Protein AF-A0A5C6LKL2-F1 (afdb_monomer_lite)

Radius of gyration: 25.83 Å; chains: 1; bounding box: 60×24×64 Å

Organism: NCBI:txid79329

Foldseek 3Di:
DDKDKDKDKDKDWAQDQQDDPVRVQLVVLVVVADPPDDQADPVGDGDQGDPDPRGRSVVRSVVCRVPPIDMKMKMKMKMKDWDPPDPPDIDMDMDIDIDMD

Sequence (101 aa):
MEVGENISIAKSTQYLVGEGATSRVDLLSALSMDPTVPLLDSAGNYVPARYSDIQNPIASINNISKNHPYNNWSVVGATYLQIKPVKGLILKSNLSIDLNF

Structure (mmCIF, N/CA/C/O backbone):
data_AF-A0A5C6LKL2-F1
#
_entry.id   AF-A0A5C6LKL2-F1
#
loop_
_atom_site.group_PDB
_atom_site.id
_atom_site.type_symbol
_atom_site.label_atom_id
_atom_site.label_alt_id
_atom_site.label_comp_id
_atom_site.label_asym_id
_atom_site.label_entity_id
_atom_site.label_seq_id
_atom_site.pdbx_PDB_ins_code
_atom_site.Cartn_x
_atom_site.Cartn_y
_atom_site.Cartn_z
_atom_site.occupancy
_atom_site.B_iso_or_equiv
_atom_site.auth_seq_id
_atom_site.auth_comp_id
_atom_site.auth_asym_id
_atom_site.auth_atom_id
_atom_site.pdbx_PDB_model_num
ATOM 1 N N . MET A 1 1 ? -29.972 -5.365 28.786 1.00 66.50 1 MET A N 1
ATOM 2 C CA . MET A 1 1 ? -28.546 -5.062 28.555 1.00 66.50 1 MET A CA 1
ATOM 3 C C . MET A 1 1 ? -28.227 -5.625 27.192 1.00 66.50 1 MET A C 1
ATOM 5 O O . MET A 1 1 ? -28.574 -6.771 26.949 1.00 66.50 1 MET A O 1
ATOM 9 N N . GLU A 1 2 ? -27.698 -4.807 26.298 1.00 84.06 2 GLU A N 1
ATOM 10 C CA . GLU A 1 2 ? -27.376 -5.190 24.924 1.00 84.06 2 GLU A CA 1
ATOM 11 C C . GLU A 1 2 ? -25.880 -4.943 24.728 1.00 84.06 2 GLU A C 1
ATOM 13 O O . GLU A 1 2 ? -25.373 -3.881 25.088 1.00 84.06 2 GLU A O 1
ATOM 18 N N . VAL A 1 3 ? -25.173 -5.947 24.223 1.00 84.00 3 VAL A N 1
ATOM 19 C CA . VAL A 1 3 ? -23.745 -5.877 23.905 1.00 84.00 3 VAL A CA 1
ATOM 20 C C . VAL A 1 3 ? -23.611 -6.210 22.431 1.00 84.00 3 VAL A C 1
ATOM 22 O O . VAL A 1 3 ? -24.252 -7.150 21.962 1.00 84.00 3 VAL A O 1
ATOM 25 N N . GLY A 1 4 ? -22.799 -5.447 21.709 1.00 84.00 4 GLY A N 1
ATOM 26 C CA . GLY A 1 4 ? -22.457 -5.779 20.335 1.00 84.00 4 GLY A CA 1
ATOM 27 C C . GLY A 1 4 ? -21.020 -5.413 20.013 1.00 84.00 4 GLY A C 1
ATOM 28 O O . GLY A 1 4 ? -20.473 -4.447 20.539 1.00 84.00 4 GLY A O 1
ATOM 29 N N . GLU A 1 5 ? -20.417 -6.212 19.145 1.00 85.81 5 GLU A N 1
ATOM 30 C CA . GLU A 1 5 ? -19.042 -6.065 18.688 1.00 85.81 5 GLU A CA 1
ATOM 31 C C . GLU A 1 5 ? -19.011 -6.109 17.160 1.00 85.81 5 GLU A C 1
ATOM 33 O O . GLU A 1 5 ? -19.808 -6.798 16.520 1.00 85.81 5 GLU A O 1
ATOM 38 N N . ASN A 1 6 ? -18.091 -5.354 16.576 1.00 85.50 6 ASN A N 1
ATOM 39 C CA . ASN A 1 6 ? -17.746 -5.394 15.172 1.00 85.50 6 ASN A CA 1
ATOM 40 C C . ASN A 1 6 ? -16.223 -5.422 15.045 1.00 85.50 6 ASN A C 1
ATOM 42 O O . ASN A 1 6 ? -15.541 -4.602 15.650 1.00 85.50 6 ASN A O 1
ATOM 46 N N . ILE A 1 7 ? -15.701 -6.346 14.245 1.00 87.50 7 ILE A N 1
ATOM 47 C CA . ILE A 1 7 ? -14.282 -6.418 13.910 1.00 87.50 7 ILE A CA 1
ATOM 48 C C . ILE A 1 7 ? -14.135 -6.541 12.397 1.00 87.50 7 ILE A C 1
ATOM 50 O O . ILE A 1 7 ? -14.867 -7.287 11.746 1.00 87.50 7 ILE A O 1
ATOM 54 N N . SER A 1 8 ? -13.197 -5.787 11.841 1.00 85.94 8 SER A N 1
ATOM 55 C CA . SER A 1 8 ? -12.874 -5.733 10.424 1.00 85.94 8 SER A CA 1
ATOM 56 C C . SER A 1 8 ? -11.363 -5.799 10.251 1.00 85.94 8 SER A C 1
ATOM 58 O O . SER A 1 8 ? -10.610 -5.122 10.952 1.00 85.94 8 SER A O 1
ATOM 60 N N . ILE A 1 9 ? -10.922 -6.626 9.310 1.00 85.62 9 ILE A N 1
ATOM 61 C CA . ILE A 1 9 ? -9.517 -6.766 8.939 1.00 85.62 9 ILE A CA 1
ATOM 62 C C . ILE A 1 9 ? -9.424 -6.482 7.447 1.00 85.62 9 ILE A C 1
ATOM 64 O O . ILE A 1 9 ? -10.128 -7.099 6.646 1.00 85.62 9 ILE A O 1
ATOM 68 N N . ALA A 1 10 ? -8.543 -5.563 7.078 1.00 85.31 10 ALA A N 1
ATOM 69 C CA . ALA A 1 10 ? -8.280 -5.196 5.702 1.00 85.31 10 ALA A CA 1
ATOM 70 C C . ALA A 1 10 ? -6.787 -5.321 5.401 1.00 85.31 10 ALA A C 1
ATOM 72 O O . ALA A 1 10 ? -5.929 -4.971 6.210 1.00 85.31 10 ALA A O 1
ATOM 73 N N . LYS A 1 11 ? -6.481 -5.798 4.196 1.00 86.62 11 LYS A N 1
ATOM 74 C CA . LYS A 1 11 ? -5.135 -5.779 3.633 1.00 86.62 11 LYS A CA 1
ATOM 75 C C . LYS A 1 11 ? -5.162 -4.923 2.378 1.00 86.62 11 LYS A C 1
ATOM 77 O O . LYS A 1 11 ? -6.002 -5.143 1.507 1.00 86.62 11 LYS A O 1
ATOM 82 N N . SER A 1 12 ? -4.229 -3.987 2.278 1.00 85.75 12 SER A N 1
ATOM 83 C CA . SER A 1 12 ? -4.013 -3.179 1.084 1.00 85.75 12 SER A CA 1
ATOM 84 C C . SER A 1 12 ? -2.589 -3.375 0.585 1.00 85.75 12 SER A C 1
ATOM 86 O O . SER A 1 12 ? -1.638 -3.355 1.366 1.00 85.75 12 SER A O 1
ATOM 88 N N . THR A 1 13 ? -2.449 -3.566 -0.722 1.00 83.69 13 THR A N 1
ATOM 89 C CA . THR A 1 13 ? -1.155 -3.597 -1.399 1.00 83.69 13 THR A CA 1
ATOM 90 C C . THR A 1 13 ? -1.142 -2.474 -2.422 1.00 83.69 13 THR A C 1
ATOM 92 O O . THR A 1 13 ? -2.017 -2.405 -3.283 1.00 83.69 13 THR A O 1
ATOM 95 N N . GLN A 1 14 ? -0.155 -1.592 -2.319 1.00 78.88 14 GLN A N 1
ATOM 96 C CA . GLN A 1 14 ? 0.046 -0.471 -3.223 1.00 78.88 14 GLN A CA 1
ATOM 97 C C . GLN A 1 14 ? 1.351 -0.658 -3.996 1.00 78.88 14 GLN A C 1
ATOM 99 O O . GLN A 1 14 ? 2.407 -0.942 -3.426 1.00 78.88 14 GLN A O 1
ATOM 104 N N . TYR A 1 15 ? 1.265 -0.483 -5.313 1.00 75.19 15 TYR A N 1
ATOM 105 C CA . TYR A 1 15 ? 2.425 -0.426 -6.193 1.00 75.19 15 TYR A CA 1
ATOM 106 C C . TYR A 1 15 ? 2.813 1.034 -6.354 1.00 75.19 15 TYR A C 1
ATOM 108 O O . TYR A 1 15 ? 2.161 1.789 -7.074 1.00 75.19 15 TYR A O 1
ATOM 116 N N . LEU A 1 16 ? 3.839 1.432 -5.614 1.00 67.75 16 LEU A N 1
ATOM 117 C CA . LEU A 1 16 ? 4.352 2.790 -5.648 1.00 67.75 16 LEU A CA 1
ATOM 118 C C . LEU A 1 16 ? 5.310 2.942 -6.830 1.00 67.75 16 LEU A C 1
ATOM 120 O O . LEU A 1 16 ? 6.074 2.033 -7.161 1.00 67.75 16 LEU A O 1
ATOM 124 N N . VAL A 1 17 ? 5.270 4.118 -7.442 1.00 69.81 17 VAL A N 1
ATOM 125 C CA . VAL A 1 17 ? 6.406 4.645 -8.201 1.00 69.81 17 VAL A CA 1
ATOM 126 C C . VAL A 1 17 ? 7.405 5.215 -7.194 1.00 69.81 17 VAL A C 1
ATOM 128 O O . VAL A 1 17 ? 7.018 5.528 -6.066 1.00 69.81 17 VAL A O 1
ATOM 131 N N . GLY A 1 18 ? 8.686 5.318 -7.539 1.00 62.62 18 GLY A N 1
ATOM 132 C CA . GLY A 1 18 ? 9.662 5.875 -6.610 1.00 62.62 18 GLY A CA 1
ATOM 133 C C . GLY A 1 18 ? 9.239 7.268 -6.113 1.00 62.62 18 GLY A C 1
ATOM 134 O O . GLY A 1 18 ? 9.070 8.191 -6.904 1.00 62.62 18 GLY A O 1
ATOM 135 N N . GLU A 1 19 ? 9.095 7.452 -4.798 1.00 57.44 19 GLU A N 1
ATOM 136 C CA . GLU A 1 19 ? 8.816 8.758 -4.186 1.00 57.44 19 GLU A CA 1
ATOM 137 C C . GLU A 1 19 ? 9.852 9.069 -3.095 1.00 57.44 19 GLU A C 1
ATOM 139 O O . GLU A 1 19 ? 10.042 8.307 -2.152 1.00 57.44 19 GLU A O 1
ATOM 144 N N . GLY A 1 20 ? 10.588 10.177 -3.262 1.00 55.16 20 GLY A N 1
ATOM 145 C CA . GLY A 1 20 ? 11.711 10.559 -2.397 1.00 55.16 20 GLY A CA 1
ATOM 146 C C . GLY A 1 20 ? 12.747 11.435 -3.110 1.00 55.16 20 GLY A C 1
ATOM 147 O O . GLY A 1 20 ? 12.747 11.534 -4.338 1.00 55.16 20 GLY A O 1
ATOM 148 N N . ALA A 1 21 ? 13.656 12.070 -2.361 1.00 50.53 21 ALA A N 1
ATOM 149 C CA . ALA A 1 21 ? 14.721 12.921 -2.920 1.00 50.53 21 ALA A CA 1
ATOM 150 C C . ALA A 1 21 ? 15.667 12.167 -3.881 1.00 50.53 21 ALA A C 1
ATOM 152 O O . ALA A 1 21 ? 16.278 12.784 -4.748 1.00 50.53 21 ALA A O 1
ATOM 153 N N . THR A 1 22 ? 15.735 10.838 -3.766 1.00 49.06 22 THR A N 1
ATOM 154 C CA . THR A 1 22 ? 16.465 9.926 -4.661 1.00 49.06 22 THR A CA 1
ATOM 155 C C . THR A 1 22 ? 15.552 9.178 -5.641 1.00 49.06 22 THR A C 1
ATOM 157 O O . THR A 1 22 ? 16.047 8.432 -6.478 1.00 49.06 22 THR A O 1
ATOM 160 N N . SER A 1 23 ? 14.229 9.360 -5.546 1.00 51.59 23 SER A N 1
ATOM 161 C CA . SER A 1 23 ? 13.217 8.532 -6.219 1.00 51.59 23 SER A CA 1
ATOM 162 C C . SER A 1 23 ? 12.258 9.324 -7.111 1.00 51.59 23 SER A C 1
ATOM 164 O O . SER A 1 23 ? 11.588 8.722 -7.936 1.00 51.59 23 SER A O 1
ATOM 166 N N . ARG A 1 24 ? 12.316 10.669 -7.107 1.00 50.22 24 ARG A N 1
ATOM 167 C CA . ARG A 1 24 ? 11.754 11.560 -8.159 1.00 50.22 24 ARG A CA 1
ATOM 168 C C . ARG A 1 24 ? 12.242 11.259 -9.590 1.00 50.22 24 ARG A C 1
ATOM 170 O O . ARG A 1 24 ? 11.910 11.978 -10.530 1.00 50.22 24 ARG A O 1
ATOM 177 N N . VAL A 1 25 ? 13.049 10.219 -9.731 1.00 58.69 25 VAL A N 1
ATOM 178 C CA . VAL A 1 25 ? 13.685 9.745 -10.942 1.00 58.69 25 VAL A CA 1
ATOM 179 C C . VAL A 1 25 ? 12.635 9.232 -11.920 1.00 58.69 25 VAL A C 1
ATOM 181 O O . VAL A 1 25 ? 12.698 9.632 -13.063 1.00 58.69 25 VAL A O 1
ATOM 184 N N . ASP A 1 26 ? 11.594 8.496 -11.522 1.00 67.81 26 ASP A N 1
ATOM 185 C CA . ASP A 1 26 ? 10.758 7.806 -12.524 1.00 67.81 26 ASP A CA 1
ATOM 186 C C . ASP A 1 26 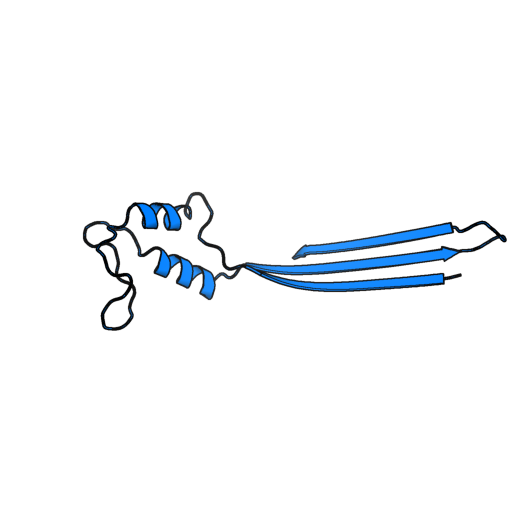? 9.973 8.759 -13.455 1.00 67.81 26 ASP A C 1
ATOM 188 O O . ASP A 1 26 ? 9.997 8.595 -14.675 1.00 67.81 26 ASP A O 1
ATOM 192 N N . LEU A 1 27 ? 9.329 9.804 -12.917 1.00 78.06 27 LEU A N 1
ATOM 193 C CA . LEU A 1 27 ? 8.603 10.803 -13.724 1.00 78.06 27 LEU A CA 1
ATOM 194 C C . LEU A 1 27 ? 9.545 11.746 -14.482 1.00 78.06 27 LEU A C 1
ATOM 196 O O . LEU A 1 27 ? 9.292 12.084 -15.638 1.00 78.06 27 LEU A O 1
ATOM 200 N N . LEU A 1 28 ? 10.638 12.174 -13.846 1.00 78.44 28 LEU A N 1
ATOM 201 C CA . LEU A 1 28 ? 11.613 13.061 -14.479 1.00 78.44 28 LEU A CA 1
ATOM 202 C C . LEU A 1 28 ? 12.387 12.339 -15.590 1.00 78.44 28 LEU A C 1
ATOM 204 O O . LEU A 1 28 ? 12.610 12.912 -16.655 1.00 78.44 28 LEU A O 1
ATOM 208 N N . SER A 1 29 ? 12.748 11.078 -15.366 1.00 79.56 29 SER A N 1
ATOM 209 C CA . SER A 1 29 ? 13.341 10.182 -16.356 1.00 79.56 29 SER A CA 1
ATOM 210 C C . SER A 1 29 ? 12.367 9.896 -17.486 1.00 79.56 29 SER A C 1
ATOM 212 O O . SER A 1 29 ? 12.790 9.931 -18.634 1.00 79.56 29 SER A O 1
ATOM 214 N N . ALA A 1 30 ? 11.072 9.707 -17.209 1.00 82.56 30 ALA A N 1
ATOM 215 C CA . ALA A 1 30 ? 10.064 9.572 -18.262 1.00 82.56 30 ALA A CA 1
ATOM 216 C C . ALA A 1 30 ? 9.943 10.828 -19.136 1.00 82.56 30 ALA A C 1
ATOM 218 O O . ALA A 1 30 ? 9.813 10.707 -20.349 1.00 82.56 30 ALA A O 1
ATOM 219 N N . LEU A 1 31 ? 10.031 12.023 -18.543 1.00 84.69 31 LEU A N 1
ATOM 220 C CA . LEU A 1 31 ? 10.010 13.280 -19.297 1.00 84.69 31 LEU A CA 1
ATOM 221 C C . LEU A 1 31 ? 11.309 13.532 -20.080 1.00 84.69 31 LEU A C 1
ATOM 223 O O . LEU A 1 31 ? 11.285 14.168 -21.129 1.00 84.69 31 LEU A O 1
ATOM 227 N N . SER A 1 32 ? 12.441 13.070 -19.550 1.00 83.94 32 SER A N 1
ATOM 228 C CA . SER A 1 32 ? 13.772 13.340 -20.108 1.00 83.94 32 SER A CA 1
ATOM 229 C C . SER A 1 32 ? 14.246 12.266 -21.095 1.00 83.94 32 SER A C 1
ATOM 231 O O . SER A 1 32 ? 15.224 12.478 -21.811 1.00 83.94 32 SER A O 1
ATOM 233 N N . MET A 1 33 ? 13.595 11.101 -21.121 1.00 84.69 33 MET A N 1
ATOM 234 C CA . MET A 1 33 ? 13.883 10.027 -22.066 1.00 84.69 33 MET A CA 1
ATOM 235 C C . MET A 1 33 ? 13.327 10.386 -23.448 1.00 84.69 33 MET A C 1
ATOM 237 O O . MET A 1 33 ? 12.194 10.844 -23.579 1.00 84.69 33 MET A O 1
ATOM 241 N N . ASP A 1 34 ? 14.132 10.168 -24.487 1.00 85.94 34 ASP A N 1
ATOM 242 C CA . ASP A 1 34 ? 13.718 10.391 -25.872 1.00 85.94 34 ASP A CA 1
ATOM 243 C C . ASP A 1 34 ? 12.518 9.481 -26.218 1.00 85.94 34 ASP A C 1
ATOM 245 O O . ASP A 1 34 ? 12.631 8.256 -26.087 1.00 85.94 34 ASP A O 1
ATOM 249 N N . PRO A 1 35 ? 11.379 10.041 -26.673 1.00 85.62 35 PRO A N 1
ATOM 250 C CA . PRO A 1 35 ? 10.169 9.270 -26.954 1.00 85.62 35 PRO A CA 1
ATOM 251 C C . PRO A 1 35 ? 10.312 8.317 -28.151 1.00 85.62 35 PRO A C 1
ATOM 253 O O . PRO A 1 35 ? 9.438 7.483 -28.374 1.00 85.62 35 PRO A O 1
ATOM 256 N N . THR A 1 36 ? 11.385 8.434 -28.940 1.00 88.69 36 THR A N 1
ATOM 257 C CA . THR A 1 36 ? 11.687 7.523 -30.055 1.00 88.69 36 THR A CA 1
ATOM 258 C C . THR A 1 36 ? 12.358 6.229 -29.604 1.00 88.69 36 THR A C 1
ATOM 260 O O . THR A 1 36 ? 12.433 5.273 -30.380 1.00 88.69 36 THR A O 1
ATOM 263 N N . VAL A 1 37 ? 12.841 6.172 -28.359 1.00 86.44 37 VAL A N 1
ATOM 264 C CA . VAL A 1 37 ? 13.439 4.960 -27.804 1.00 86.44 37 VAL A CA 1
ATOM 265 C C . VAL A 1 37 ? 12.320 3.960 -27.497 1.00 86.44 37 VAL A C 1
ATOM 267 O O . VAL A 1 37 ? 11.405 4.276 -26.734 1.00 86.44 37 VAL A O 1
ATOM 270 N N . PRO A 1 38 ? 12.361 2.746 -28.073 1.00 87.50 38 PRO A N 1
ATOM 271 C CA . PRO A 1 38 ? 11.360 1.732 -27.782 1.00 87.50 38 PRO A CA 1
ATOM 272 C C . PRO A 1 38 ? 11.442 1.302 -26.314 1.00 87.50 38 PRO A C 1
ATOM 274 O O . PRO A 1 38 ? 12.515 1.256 -25.723 1.00 87.50 38 PRO A O 1
ATOM 277 N N . LEU A 1 39 ? 10.302 0.936 -25.725 1.00 86.50 39 LEU A N 1
ATOM 278 C CA . LEU A 1 39 ? 10.252 0.489 -24.328 1.00 86.50 39 LEU A CA 1
ATOM 279 C C . LEU A 1 39 ? 10.956 -0.860 -24.113 1.00 86.50 39 LEU A C 1
ATOM 281 O O . LEU A 1 39 ? 11.569 -1.067 -23.065 1.00 86.50 39 LEU A O 1
ATOM 285 N N . LEU A 1 40 ? 10.844 -1.761 -25.093 1.00 91.31 40 LEU A N 1
ATOM 286 C CA . LEU A 1 40 ? 11.374 -3.123 -25.072 1.00 91.31 40 LEU A CA 1
ATOM 287 C C . LEU A 1 40 ? 12.139 -3.417 -26.368 1.00 91.31 40 LEU A C 1
ATOM 289 O O . LEU A 1 40 ? 11.780 -2.904 -27.430 1.00 91.31 40 LEU A O 1
ATOM 293 N N . ASP A 1 41 ? 13.167 -4.256 -26.287 1.00 90.12 41 ASP A N 1
ATOM 294 C CA . ASP A 1 41 ? 13.846 -4.811 -27.457 1.00 90.12 41 ASP A CA 1
ATOM 295 C C . ASP A 1 41 ? 13.058 -5.993 -28.062 1.00 90.12 41 ASP A C 1
ATOM 297 O O . ASP A 1 41 ? 12.026 -6.426 -27.542 1.00 90.12 41 ASP A O 1
ATOM 301 N N . SER A 1 42 ? 13.552 -6.551 -29.171 1.00 92.12 42 SER A N 1
ATOM 302 C CA . SER A 1 42 ? 12.939 -7.717 -29.825 1.00 92.12 42 SER A CA 1
ATOM 303 C C . SER A 1 42 ? 12.926 -8.987 -28.964 1.00 92.12 42 SER A C 1
ATOM 305 O O . SER A 1 42 ? 12.214 -9.931 -29.294 1.00 92.12 42 SER A O 1
ATOM 307 N N . ALA A 1 43 ? 13.724 -9.037 -27.895 1.00 92.12 43 ALA A N 1
ATOM 308 C CA . ALA A 1 43 ? 13.794 -10.142 -26.945 1.00 92.12 43 ALA A CA 1
ATOM 309 C C . ALA A 1 43 ? 12.943 -9.896 -25.679 1.00 92.12 43 ALA A C 1
ATOM 311 O O . ALA A 1 43 ? 12.859 -10.777 -24.825 1.00 92.12 43 ALA A O 1
ATOM 312 N N . GLY A 1 44 ? 12.281 -8.737 -25.565 1.00 89.12 44 GLY A N 1
ATOM 313 C CA . GLY A 1 44 ? 11.432 -8.368 -24.433 1.00 89.12 44 GLY A CA 1
ATOM 314 C C . GLY A 1 44 ? 12.172 -7.737 -23.249 1.00 89.12 44 GLY A C 1
ATOM 315 O O . GLY A 1 44 ? 11.580 -7.609 -22.177 1.00 89.12 44 GLY A O 1
ATOM 316 N N . ASN A 1 45 ? 13.436 -7.333 -23.406 1.00 90.19 45 ASN A N 1
ATOM 317 C CA . ASN A 1 45 ? 14.187 -6.638 -22.359 1.00 90.19 45 ASN A CA 1
ATOM 318 C C . ASN A 1 45 ? 13.952 -5.129 -22.421 1.00 90.19 45 ASN A C 1
ATOM 320 O O . ASN A 1 45 ? 13.802 -4.557 -23.499 1.00 90.19 45 ASN A O 1
ATOM 324 N N . TYR A 1 46 ? 13.978 -4.466 -21.264 1.00 89.75 46 TYR A N 1
ATOM 325 C CA . TYR A 1 46 ? 13.865 -3.010 -21.193 1.00 89.75 46 TYR A CA 1
ATOM 326 C C . TYR A 1 46 ? 15.076 -2.312 -21.806 1.00 89.75 46 TYR A C 1
ATOM 328 O O . TYR A 1 46 ? 16.218 -2.606 -21.451 1.00 89.75 46 TYR A O 1
ATOM 336 N N . VAL A 1 47 ? 14.810 -1.341 -22.678 1.00 89.25 47 VAL A N 1
ATOM 337 C CA . VAL A 1 47 ? 15.856 -0.580 -23.373 1.00 89.25 47 VAL A CA 1
ATOM 338 C C . VAL A 1 47 ? 16.138 0.723 -22.615 1.00 89.25 47 VAL A C 1
ATOM 340 O O . VAL A 1 47 ? 15.182 1.434 -22.284 1.00 89.25 47 VAL A O 1
ATOM 343 N N . PRO A 1 48 ? 17.408 1.046 -22.301 1.00 83.44 48 PRO A N 1
ATOM 344 C CA . PRO A 1 48 ? 17.785 2.320 -21.687 1.00 83.44 48 PRO A CA 1
ATOM 345 C C . PRO A 1 48 ? 17.762 3.470 -22.706 1.00 83.44 48 PRO A C 1
ATOM 347 O O . PRO A 1 48 ? 17.650 3.249 -23.912 1.00 83.44 48 PRO A O 1
ATOM 350 N N . ALA A 1 49 ? 17.894 4.713 -22.238 1.00 84.06 49 ALA A N 1
ATOM 351 C CA . ALA A 1 49 ? 18.019 5.855 -23.138 1.00 84.06 49 ALA A CA 1
ATOM 352 C C . ALA A 1 49 ? 19.278 5.751 -24.026 1.00 84.06 49 ALA A C 1
ATOM 354 O O . ALA A 1 49 ? 20.317 5.235 -23.623 1.00 84.06 49 ALA A O 1
ATOM 355 N N . ARG A 1 50 ? 19.180 6.235 -25.272 1.00 80.19 50 ARG A N 1
ATOM 356 C CA . ARG A 1 50 ? 20.220 6.030 -26.298 1.00 80.19 50 ARG A CA 1
ATOM 357 C C . ARG A 1 50 ? 21.453 6.923 -26.135 1.00 80.19 50 ARG A C 1
ATOM 359 O O . ARG A 1 50 ? 22.547 6.520 -26.513 1.00 80.19 50 ARG A O 1
ATOM 366 N N . TYR A 1 51 ? 21.260 8.138 -25.626 1.00 81.94 51 TYR A N 1
ATOM 367 C CA . TYR A 1 51 ? 22.288 9.186 -25.560 1.00 81.94 51 TYR A CA 1
ATOM 368 C C . TYR A 1 51 ? 22.439 9.790 -24.158 1.00 81.94 51 TYR A C 1
ATOM 370 O O . TYR A 1 51 ? 23.056 10.840 -23.997 1.00 81.94 51 TYR A O 1
ATOM 378 N N . SER A 1 52 ? 21.846 9.160 -23.146 1.00 78.19 52 SER A N 1
ATOM 379 C CA . SER A 1 52 ? 21.896 9.619 -21.762 1.00 78.19 52 SER A CA 1
ATOM 380 C C . SER A 1 52 ? 21.884 8.430 -20.808 1.00 78.19 52 SER A C 1
ATOM 382 O O . SER A 1 52 ? 21.324 7.383 -21.125 1.00 78.19 52 SER A O 1
ATOM 384 N N . ASP A 1 53 ? 22.440 8.613 -19.610 1.00 79.31 53 ASP A N 1
ATOM 385 C CA . ASP A 1 53 ? 22.456 7.598 -18.544 1.00 79.31 53 ASP A CA 1
ATOM 386 C C . AS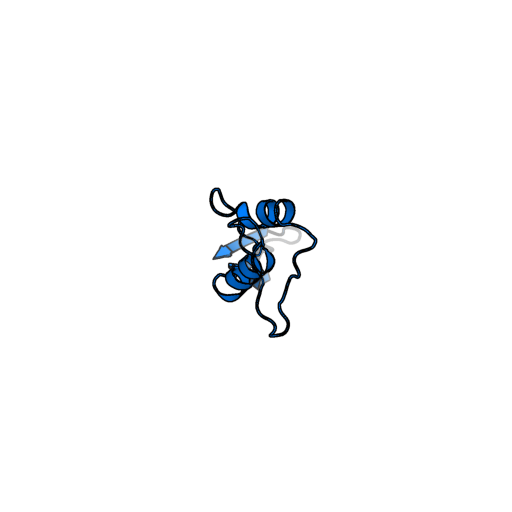P A 1 53 ? 21.106 7.494 -17.806 1.00 79.31 53 ASP A C 1
ATOM 388 O O . ASP A 1 53 ? 21.031 7.234 -16.605 1.00 79.31 53 ASP A O 1
ATOM 392 N N . ILE A 1 54 ? 20.006 7.734 -18.521 1.00 81.38 54 ILE A N 1
ATOM 393 C CA . ILE A 1 54 ? 18.657 7.654 -17.972 1.00 81.38 54 ILE A CA 1
ATOM 394 C C . ILE A 1 54 ? 18.182 6.204 -18.055 1.00 81.38 54 ILE A C 1
ATOM 396 O O . ILE A 1 54 ? 18.057 5.622 -19.138 1.00 81.38 54 ILE A O 1
ATOM 400 N N . GLN A 1 55 ? 17.881 5.622 -16.894 1.00 79.88 55 GLN A N 1
ATOM 401 C CA . GLN A 1 55 ? 17.268 4.303 -16.815 1.00 79.88 55 GLN A CA 1
ATOM 402 C C . GLN A 1 55 ? 15.826 4.346 -17.331 1.00 79.88 55 GLN A C 1
ATOM 404 O O . GLN A 1 55 ? 15.104 5.322 -17.128 1.00 79.88 55 GLN A O 1
ATOM 409 N N . ASN A 1 56 ? 15.395 3.257 -17.970 1.00 85.69 56 ASN A N 1
ATOM 410 C CA . ASN A 1 56 ? 14.017 3.107 -18.415 1.00 85.69 56 ASN A CA 1
ATOM 411 C C . ASN A 1 56 ? 13.057 3.213 -17.209 1.00 85.69 56 ASN A C 1
ATOM 413 O O . ASN A 1 56 ? 13.127 2.374 -16.302 1.00 85.69 56 ASN A O 1
ATOM 417 N N . PRO A 1 57 ? 12.148 4.202 -17.191 1.00 83.69 57 PRO A N 1
ATOM 418 C CA . PRO A 1 57 ? 11.279 4.453 -16.044 1.00 83.69 57 PRO A CA 1
ATOM 419 C C . PRO A 1 57 ? 10.313 3.289 -15.794 1.00 83.69 57 PRO A C 1
ATOM 421 O O . PRO A 1 57 ? 10.030 2.950 -14.650 1.00 83.69 57 PRO A O 1
ATOM 424 N N . ILE A 1 58 ? 9.865 2.593 -16.846 1.00 85.56 58 ILE A N 1
ATOM 425 C CA . ILE A 1 58 ? 8.987 1.423 -16.709 1.00 85.56 58 ILE A CA 1
ATOM 426 C C . ILE A 1 58 ? 9.745 0.236 -16.109 1.00 85.56 58 ILE A C 1
ATOM 428 O O . ILE A 1 58 ? 9.176 -0.522 -15.323 1.00 85.56 58 ILE A O 1
ATOM 432 N N . ALA A 1 59 ? 11.033 0.086 -16.426 1.00 86.06 59 ALA A N 1
ATOM 433 C CA . ALA A 1 59 ? 11.874 -0.932 -15.804 1.00 86.06 59 ALA A CA 1
ATOM 434 C C . ALA A 1 59 ? 12.035 -0.682 -14.297 1.00 86.06 59 ALA A C 1
ATOM 436 O O . ALA A 1 59 ? 11.919 -1.620 -13.509 1.00 86.06 59 ALA A O 1
ATOM 437 N N . SER A 1 60 ? 12.257 0.578 -13.906 1.00 81.62 60 SER A N 1
ATOM 438 C CA . SER A 1 60 ? 12.354 1.006 -12.504 1.00 81.62 60 SER A CA 1
ATOM 439 C C . SER A 1 60 ? 11.056 0.725 -11.740 1.00 81.62 60 SER A C 1
ATOM 441 O O . SER A 1 60 ? 11.071 -0.001 -10.745 1.00 81.62 60 SER A O 1
ATOM 443 N N . ILE A 1 61 ? 9.912 1.169 -12.275 1.00 82.06 61 ILE A N 1
ATOM 444 C CA . ILE A 1 61 ? 8.588 0.932 -11.678 1.00 82.06 61 ILE A CA 1
AT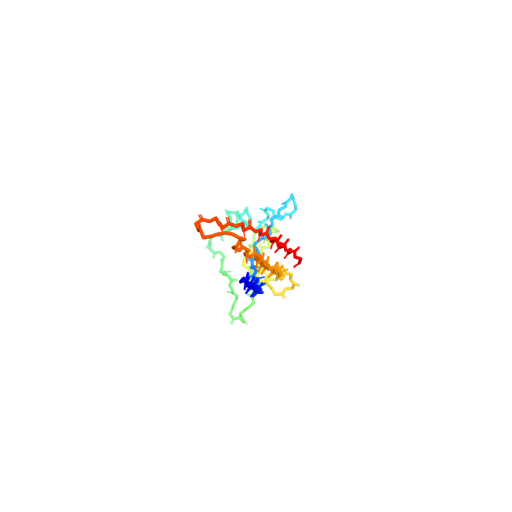OM 445 C C . ILE A 1 61 ? 8.310 -0.569 -11.545 1.00 82.06 61 ILE A C 1
ATOM 447 O O . ILE A 1 61 ? 7.886 -1.032 -10.487 1.00 82.06 61 ILE A O 1
ATOM 451 N N . ASN A 1 62 ? 8.588 -1.361 -12.587 1.00 84.94 62 ASN A N 1
ATOM 452 C CA . ASN A 1 62 ? 8.391 -2.809 -12.532 1.00 84.94 62 ASN A CA 1
ATOM 453 C C . ASN A 1 62 ? 9.280 -3.455 -11.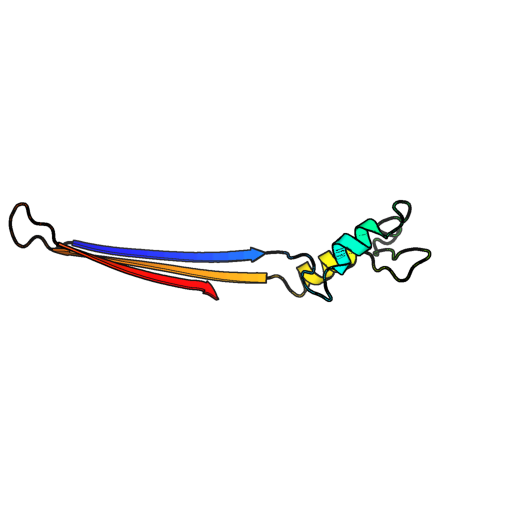456 1.00 84.94 62 ASN A C 1
ATOM 455 O O . ASN A 1 62 ? 8.817 -4.296 -10.688 1.00 84.94 62 ASN A O 1
ATOM 459 N N . ASN A 1 63 ? 10.538 -3.028 -11.354 1.00 83.31 63 ASN A N 1
ATOM 460 C CA . ASN A 1 63 ? 11.469 -3.516 -10.345 1.00 83.31 63 ASN A CA 1
ATOM 461 C C . ASN A 1 63 ? 10.991 -3.202 -8.914 1.00 83.31 63 ASN A C 1
ATOM 463 O O . ASN A 1 63 ? 10.965 -4.094 -8.065 1.00 83.31 63 ASN A O 1
ATOM 467 N N . ILE A 1 64 ? 10.546 -1.967 -8.659 1.00 78.69 64 ILE A N 1
ATOM 468 C CA . ILE A 1 64 ? 10.003 -1.544 -7.359 1.00 78.69 64 ILE A CA 1
ATOM 469 C C . ILE A 1 64 ? 8.727 -2.323 -7.040 1.00 78.69 64 ILE A C 1
ATOM 471 O O . ILE A 1 64 ? 8.608 -2.889 -5.958 1.00 78.69 64 ILE A O 1
ATOM 475 N N . SER A 1 65 ? 7.807 -2.429 -8.000 1.00 78.94 65 SER A N 1
ATOM 476 C CA . SER A 1 65 ? 6.530 -3.123 -7.808 1.00 78.94 65 SER A CA 1
ATOM 477 C C . SER A 1 65 ? 6.700 -4.603 -7.437 1.00 78.94 65 SER A C 1
ATOM 479 O O . SER A 1 65 ? 5.930 -5.129 -6.634 1.00 78.94 65 SER A O 1
ATOM 481 N N . LYS A 1 66 ? 7.728 -5.267 -7.985 1.00 81.38 66 LYS A N 1
ATOM 482 C CA . LYS A 1 66 ? 8.043 -6.675 -7.712 1.00 81.38 66 LYS A CA 1
ATOM 483 C C . LYS A 1 66 ? 8.774 -6.885 -6.391 1.00 81.38 66 LYS A C 1
ATOM 485 O O . LYS A 1 66 ? 8.465 -7.842 -5.689 1.00 81.38 66 LYS A O 1
ATOM 490 N N . ASN A 1 67 ? 9.749 -6.033 -6.078 1.00 78.81 67 ASN A N 1
ATOM 491 C CA . ASN A 1 67 ? 10.659 -6.267 -4.955 1.00 78.81 67 ASN A CA 1
ATOM 492 C C . ASN A 1 67 ? 10.248 -5.536 -3.675 1.00 78.81 67 ASN A C 1
ATOM 494 O O . ASN A 1 67 ? 10.494 -6.041 -2.584 1.00 78.81 67 ASN A O 1
ATOM 498 N N . HIS A 1 68 ? 9.594 -4.380 -3.792 1.00 73.69 68 HIS A N 1
ATOM 499 C CA . HIS A 1 68 ? 9.205 -3.533 -2.664 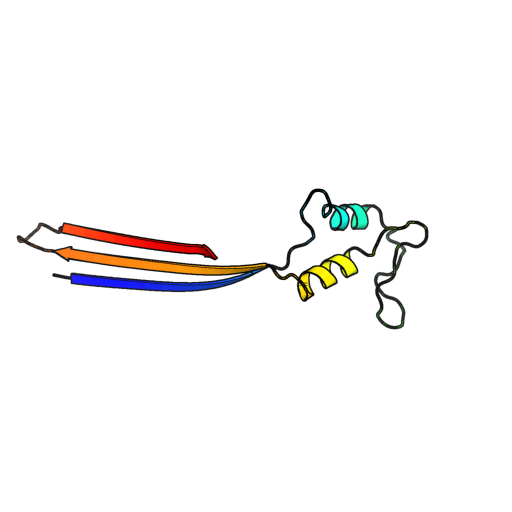1.00 73.69 68 HIS A CA 1
ATOM 500 C C . HIS A 1 68 ? 7.737 -3.067 -2.756 1.00 73.69 68 HIS A C 1
ATOM 502 O O . HIS A 1 68 ? 7.473 -1.863 -2.712 1.00 73.69 68 HIS A O 1
ATOM 508 N N . PRO A 1 69 ? 6.754 -3.981 -2.882 1.00 76.44 69 PRO A N 1
ATOM 509 C CA . PRO A 1 69 ? 5.350 -3.596 -2.804 1.00 76.44 69 PRO A CA 1
ATOM 510 C C . PRO A 1 69 ? 5.029 -3.066 -1.402 1.00 76.44 69 PRO A C 1
ATOM 512 O O . PRO A 1 69 ? 5.373 -3.692 -0.395 1.00 76.44 69 PRO A O 1
ATOM 515 N N . TYR A 1 70 ? 4.334 -1.931 -1.331 1.00 78.88 70 TYR A N 1
ATOM 516 C CA . TYR A 1 70 ? 3.901 -1.376 -0.056 1.00 78.88 70 TYR A CA 1
ATOM 517 C C . TYR A 1 70 ? 2.669 -2.134 0.424 1.00 78.88 70 TYR A C 1
ATOM 519 O O . TYR A 1 70 ? 1.586 -2.026 -0.150 1.00 78.88 70 TYR A O 1
ATOM 527 N N . ASN A 1 71 ? 2.855 -2.949 1.455 1.00 83.81 71 ASN A N 1
ATOM 528 C CA . ASN A 1 71 ? 1.793 -3.732 2.063 1.00 83.81 71 ASN A CA 1
ATOM 529 C C . ASN A 1 71 ? 1.419 -3.088 3.392 1.00 83.81 71 ASN A C 1
ATOM 531 O O . ASN A 1 71 ? 2.284 -2.939 4.245 1.00 83.81 71 ASN A O 1
ATOM 535 N N . ASN A 1 72 ? 0.143 -2.756 3.557 1.00 85.62 72 ASN A N 1
ATOM 536 C CA . ASN A 1 72 ? -0.398 -2.224 4.799 1.00 85.62 72 ASN A CA 1
ATOM 537 C C . ASN A 1 72 ? -1.566 -3.097 5.255 1.00 85.62 72 ASN A C 1
ATOM 539 O O . ASN A 1 72 ? -2.487 -3.390 4.480 1.00 85.62 72 ASN A O 1
ATOM 543 N N . TRP A 1 73 ? -1.530 -3.503 6.512 1.00 86.69 73 TRP A N 1
ATOM 544 C CA . TRP A 1 73 ? -2.625 -4.165 7.193 1.00 86.69 73 TRP A CA 1
ATOM 545 C C . TRP A 1 73 ? -3.332 -3.164 8.090 1.00 86.69 73 TRP A C 1
ATOM 547 O O . TRP A 1 73 ? -2.707 -2.370 8.785 1.00 86.69 73 TRP A O 1
ATOM 557 N N . SER A 1 74 ? -4.657 -3.209 8.065 1.00 88.88 74 SER A N 1
ATOM 558 C CA . SER A 1 74 ? -5.501 -2.396 8.926 1.00 88.88 74 SER A CA 1
ATOM 559 C C . SER A 1 74 ? -6.459 -3.305 9.681 1.00 88.88 74 SER A C 1
ATOM 561 O O . SER A 1 74 ? -7.116 -4.167 9.091 1.00 88.88 74 SER A O 1
ATOM 563 N N . VAL A 1 75 ? -6.514 -3.136 10.996 1.00 89.25 75 VAL A N 1
ATOM 564 C CA . VAL A 1 75 ? -7.435 -3.834 11.888 1.00 89.25 75 VAL A CA 1
ATOM 565 C C . VAL A 1 75 ? -8.279 -2.784 12.587 1.00 89.25 75 VAL A C 1
ATOM 567 O O . VAL A 1 75 ? -7.765 -1.977 13.358 1.00 89.25 75 VAL A O 1
ATOM 570 N N . VAL A 1 76 ? -9.585 -2.824 12.337 1.00 90.12 76 VAL A N 1
ATOM 571 C CA . VAL A 1 76 ? -10.560 -1.912 12.934 1.00 90.12 76 VAL A CA 1
ATOM 572 C C . VAL A 1 76 ? -11.551 -2.728 13.747 1.00 90.12 76 VAL A C 1
ATOM 574 O O . VAL A 1 76 ? -12.233 -3.601 13.217 1.00 90.12 76 VAL A O 1
ATOM 577 N N . GLY A 1 77 ? -11.638 -2.450 15.041 1.00 89.06 77 GLY A N 1
ATOM 578 C CA . GLY A 1 77 ? -12.580 -3.084 15.957 1.00 89.06 77 GLY A CA 1
ATOM 579 C C . GLY A 1 77 ? -13.409 -2.047 16.700 1.00 89.06 77 GLY A C 1
ATOM 580 O O . GLY A 1 77 ? -12.917 -0.975 17.039 1.00 89.06 77 GLY A O 1
ATOM 581 N N . ALA A 1 78 ? -14.668 -2.356 16.978 1.00 89.00 78 ALA A N 1
ATOM 582 C CA . ALA A 1 78 ? -15.558 -1.534 17.780 1.00 89.00 78 ALA A CA 1
ATOM 583 C C . ALA A 1 78 ? -16.447 -2.418 18.657 1.00 89.00 78 ALA A C 1
ATOM 585 O O . ALA A 1 78 ? -17.058 -3.369 18.183 1.00 89.00 78 ALA A O 1
ATOM 586 N N . THR A 1 79 ? -16.573 -2.081 19.934 1.00 90.94 79 THR A N 1
ATOM 587 C CA . THR A 1 79 ? -17.496 -2.730 20.868 1.00 90.94 79 THR A CA 1
ATOM 588 C C . THR A 1 79 ? -18.396 -1.688 21.512 1.00 90.94 79 THR A C 1
ATOM 590 O O . THR A 1 79 ? -17.972 -0.560 21.784 1.00 90.94 79 THR A O 1
ATOM 593 N N . TYR A 1 80 ? -19.659 -2.040 21.737 1.00 90.62 80 TYR A N 1
ATOM 594 C CA . TYR A 1 80 ? -20.602 -1.194 22.444 1.00 90.62 80 TYR A CA 1
ATOM 595 C C . TYR A 1 80 ? -21.331 -1.951 23.548 1.00 90.62 80 TYR A C 1
ATOM 597 O O . TYR A 1 80 ? -21.743 -3.102 23.404 1.00 90.62 80 TYR A O 1
ATOM 605 N N . LEU A 1 81 ? -21.544 -1.239 24.649 1.00 89.88 81 LEU A N 1
ATOM 606 C CA . LEU A 1 81 ? -22.340 -1.679 25.781 1.00 89.88 81 LEU A CA 1
ATOM 607 C C . LEU A 1 81 ? -23.538 -0.748 25.931 1.00 89.88 81 LEU A C 1
ATOM 609 O O . LEU A 1 81 ? -23.378 0.465 26.058 1.00 89.88 81 LEU A O 1
ATOM 613 N N . GLN A 1 82 ? -24.737 -1.319 25.959 1.00 89.81 82 GLN A N 1
ATOM 614 C CA . GLN A 1 82 ? -25.982 -0.592 26.139 1.00 89.81 82 GLN A CA 1
ATOM 615 C C . GLN A 1 82 ? -26.760 -1.106 27.354 1.00 89.81 82 GLN A C 1
ATOM 617 O O . GLN A 1 82 ? -27.107 -2.286 27.474 1.00 89.81 82 GLN A O 1
ATOM 622 N N . ILE A 1 83 ? -27.088 -0.188 28.258 1.00 90.88 83 ILE A N 1
ATOM 623 C CA . ILE A 1 83 ? -27.809 -0.460 29.501 1.00 90.88 83 ILE A CA 1
ATOM 624 C C . ILE A 1 83 ? -29.084 0.386 29.532 1.00 90.88 83 ILE A C 1
ATOM 626 O O . ILE A 1 83 ? -29.072 1.565 29.182 1.00 90.88 83 ILE A O 1
ATOM 630 N N . LYS A 1 84 ? -30.195 -0.229 29.945 1.00 92.38 84 LYS A N 1
ATOM 631 C CA . LYS A 1 84 ? -31.513 0.411 30.073 1.00 92.38 84 LYS A CA 1
ATOM 632 C C . LYS A 1 84 ? -31.955 0.324 31.539 1.00 92.38 84 LYS A C 1
ATOM 634 O O . LYS A 1 84 ? -32.669 -0.616 31.879 1.00 92.38 84 LYS A O 1
ATOM 639 N N . PRO A 1 85 ? -31.466 1.216 32.423 1.00 84.12 85 PRO A N 1
ATOM 640 C CA . PRO A 1 85 ? -31.738 1.121 33.858 1.00 84.12 85 PRO A CA 1
ATOM 641 C C . PRO A 1 85 ? -33.198 1.448 34.211 1.00 84.12 85 PRO A C 1
ATOM 643 O O . PRO A 1 85 ? -33.749 0.854 35.130 1.00 84.12 85 PRO A O 1
ATOM 646 N N . VAL A 1 86 ? -33.844 2.350 33.462 1.00 91.88 86 VAL A N 1
ATOM 647 C CA . VAL A 1 86 ? -35.270 2.693 33.598 1.00 91.88 86 VAL A CA 1
ATOM 648 C C . VAL A 1 86 ? -35.911 2.851 32.220 1.00 91.88 86 VAL A C 1
ATOM 650 O O . VAL A 1 86 ? -35.229 3.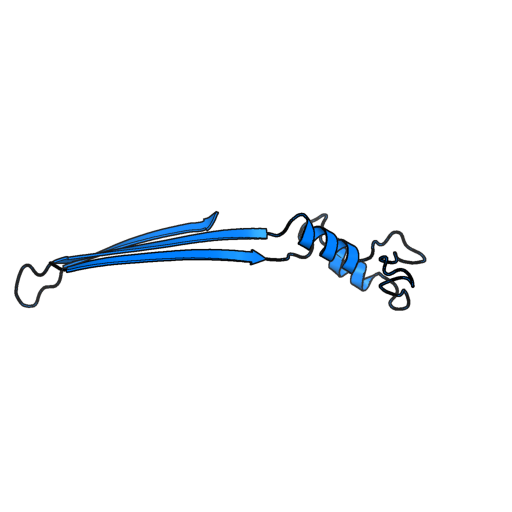127 31.229 1.00 91.88 86 VAL A O 1
ATOM 653 N N . LYS A 1 87 ? -37.236 2.676 32.136 1.00 86.06 87 LYS A N 1
ATOM 654 C CA . LYS A 1 87 ? -37.986 2.809 30.878 1.00 86.06 87 LYS A CA 1
ATOM 655 C C . LYS A 1 87 ? -37.827 4.234 30.331 1.00 86.06 87 LYS A C 1
ATOM 657 O O . LYS A 1 87 ? -38.225 5.190 30.984 1.00 86.06 87 LYS A O 1
ATOM 662 N N . GLY A 1 88 ? -37.242 4.356 29.139 1.00 89.44 88 GLY A N 1
ATOM 663 C CA . GLY A 1 88 ? -36.990 5.638 28.469 1.00 89.44 88 GLY A CA 1
ATOM 664 C C . GLY A 1 88 ? -35.556 6.171 28.579 1.00 89.44 88 GLY A C 1
ATOM 665 O O . GLY A 1 88 ? -35.224 7.095 27.846 1.00 89.44 88 GLY A O 1
ATOM 666 N N . LEU A 1 89 ? -34.687 5.576 29.410 1.00 89.00 89 LEU A N 1
ATOM 667 C CA . LEU A 1 89 ? -33.271 5.955 29.497 1.00 89.00 89 LEU A CA 1
ATOM 668 C C . LEU A 1 89 ? -32.376 4.864 28.903 1.00 89.00 89 LEU A C 1
ATOM 670 O O . LEU A 1 89 ? -32.435 3.702 29.306 1.00 89.00 89 LEU A O 1
ATOM 674 N N . ILE A 1 90 ? -31.522 5.257 27.960 1.00 91.19 90 ILE A N 1
ATOM 675 C CA . ILE A 1 90 ? -30.528 4.392 27.327 1.00 91.19 90 ILE A CA 1
ATOM 676 C C . ILE A 1 90 ? -29.145 4.973 27.617 1.00 91.19 90 ILE A C 1
ATOM 678 O O . ILE A 1 90 ? -28.831 6.071 27.168 1.00 91.19 90 ILE A O 1
ATOM 682 N N . LEU A 1 91 ? -28.309 4.214 28.322 1.00 88.31 91 LEU A N 1
ATOM 683 C CA . LEU A 1 91 ? -26.884 4.502 28.464 1.00 88.31 91 LEU A CA 1
ATOM 684 C C . LEU A 1 91 ? -26.123 3.642 27.458 1.00 88.31 91 LEU A C 1
ATOM 686 O O . LEU A 1 91 ? -26.254 2.419 27.488 1.00 88.31 91 LEU A O 1
ATOM 690 N N . LYS A 1 92 ? -25.355 4.273 26.564 1.00 90.75 92 LYS A N 1
ATOM 691 C CA . LYS A 1 92 ? -24.523 3.589 25.567 1.00 90.75 92 LYS A CA 1
ATOM 692 C C . LYS A 1 92 ? -23.063 4.004 25.741 1.00 90.75 92 LYS A C 1
ATOM 694 O O . LYS A 1 92 ? -22.763 5.192 25.708 1.00 90.75 92 LYS A O 1
ATOM 699 N N . SER A 1 93 ? -22.178 3.027 25.893 1.00 88.19 93 SER A N 1
ATOM 700 C CA . SER A 1 93 ? -20.724 3.196 25.847 1.00 88.19 93 SER A CA 1
ATOM 701 C C . SER A 1 93 ? -20.194 2.549 24.571 1.00 88.19 93 SER A C 1
ATOM 703 O O . SER A 1 93 ? -20.665 1.471 24.213 1.00 88.19 93 SER A O 1
ATOM 705 N N . ASN A 1 94 ? -19.255 3.199 23.881 1.00 89.06 94 ASN A N 1
ATOM 706 C CA . ASN A 1 94 ? -18.609 2.667 22.679 1.00 89.06 94 ASN A CA 1
ATOM 707 C C . ASN A 1 94 ? -17.088 2.770 22.843 1.00 89.06 94 ASN A C 1
ATOM 709 O O . ASN A 1 94 ? -16.591 3.816 23.258 1.00 89.06 94 ASN A O 1
ATOM 713 N N . LEU A 1 95 ? -16.370 1.709 22.488 1.00 89.69 95 LEU A N 1
ATOM 714 C CA . LEU A 1 95 ? -14.912 1.661 22.432 1.00 89.69 95 LEU A CA 1
ATOM 715 C C . LEU A 1 95 ? -14.503 1.184 21.039 1.00 89.69 95 LEU A C 1
ATOM 717 O O . LEU A 1 95 ? -14.979 0.140 20.599 1.00 89.69 95 LEU A O 1
ATOM 721 N N . SER A 1 96 ? -13.615 1.925 20.380 1.00 89.19 96 SER A N 1
ATOM 722 C CA . SER A 1 96 ? -13.100 1.583 19.052 1.00 89.19 96 SER A CA 1
ATOM 723 C C . SER A 1 96 ? -11.576 1.563 19.047 1.00 89.19 96 SER A C 1
ATOM 725 O O . SER A 1 96 ? -10.941 2.369 19.725 1.00 89.19 96 SER A O 1
ATOM 727 N N . ILE A 1 97 ? -11.007 0.642 18.276 1.00 89.00 97 ILE A N 1
ATOM 728 C CA . ILE A 1 97 ? -9.573 0.442 18.078 1.00 89.00 97 ILE A CA 1
ATOM 729 C C . ILE A 1 97 ? -9.314 0.447 16.570 1.00 89.00 97 ILE A C 1
ATOM 731 O O . ILE A 1 97 ? -10.011 -0.238 15.825 1.00 89.00 97 ILE A O 1
ATOM 735 N N . ASP A 1 98 ? -8.312 1.207 16.142 1.00 90.25 98 ASP A N 1
ATOM 736 C CA . ASP A 1 98 ? -7.811 1.250 14.767 1.00 90.25 98 ASP A CA 1
ATOM 737 C C . ASP A 1 98 ? -6.292 1.057 14.816 1.00 90.25 98 ASP A C 1
ATOM 739 O O . ASP A 1 98 ? -5.578 1.830 15.463 1.00 90.25 98 ASP A O 1
ATOM 743 N N . LEU A 1 99 ? -5.815 -0.025 14.205 1.00 87.56 99 LEU A N 1
ATOM 744 C CA . LEU A 1 99 ? -4.407 -0.396 14.141 1.00 87.56 99 LEU A CA 1
ATOM 745 C C . LEU A 1 99 ? -3.993 -0.527 12.680 1.00 87.56 99 LEU A C 1
ATOM 747 O O . LEU A 1 99 ? -4.596 -1.294 11.935 1.00 87.56 99 LEU A O 1
ATOM 751 N N . ASN A 1 100 ? -2.925 0.171 12.301 1.00 87.44 100 ASN A N 1
ATOM 752 C CA . ASN A 1 100 ? -2.343 0.130 10.961 1.00 87.44 100 ASN A CA 1
ATOM 753 C C . ASN A 1 100 ? -0.867 -0.274 11.073 1.00 87.44 100 ASN A C 1
ATOM 755 O O . ASN A 1 100 ? -0.155 0.319 11.890 1.00 87.44 100 ASN A O 1
ATOM 759 N N . PHE A 1 101 ? -0.428 -1.286 10.318 1.00 79.12 101 PHE A N 1
ATOM 760 C CA . PHE A 1 101 ? 0.943 -1.814 10.359 1.00 79.12 101 PHE A CA 1
ATOM 761 C C . PHE A 1 101 ? 1.384 -2.507 9.064 1.00 79.12 101 PHE A C 1
ATOM 763 O O . PHE A 1 101 ? 0.522 -2.995 8.296 1.00 79.12 101 PHE A O 1
#

pLDDT: mean 82.35, std 9.87, range [49.06, 92.38]

Secondary structure (DSSP, 8-state):
-EEEEEEEEEEEEE-PPP-STTTTHHHHHHHHS-TTS-SB-TTSPBPPPSSS-PPPHHHHHHHHHHH--EEEEEEEEEEEEEE-SSTT--EEEEEEEEEE-